Protein AF-A0A7I7SCJ2-F1 (afdb_monomer)

Solvent-accessible surface area (backbone atoms only — not comparable to full-atom values): 7463 Å² total; per-residue (Å²): 135,80,82,89,71,76,80,73,76,94,62,89,72,78,67,78,85,38,54,61,48,53,73,70,57,40,57,47,40,74,76,50,70,79,84,85,74,85,58,72,87,66,66,66,80,61,94,87,35,46,20,76,75,80,63,48,62,63,41,95,94,40,40,62,37,80,28,42,28,50,49,60,71,53,31,36,75,76,66,31,33,23,73,70,44,46,71,30,72,93,30,47,42,45,16,27,60,83,77,35,33,73,73,53,39,51,53,75,67,59,41,51,52,52,52,53,59,70,71,52,132

Foldseek 3Di:
DDDPDDDDPPDDCFPVPDFADDPVRLVVCVVPPDDDDPDPVQPDCDPCHAAPFPRHAADPVWGWDKAFQAPQSCSSNPLRTGSVNRPDPVGIGIHTDPPCRVVSHDDPVVVVVVSVVSPDD

Organism: NCBI:txid1069220

Sequence (121 aa):
MEPDIPPLPLANTGFDGRAFLTDDEYATYLRRMPVRYPRRDMADPGIDAACAVCGEPPTSDNPLQVCHRIPFGEGIRRWRLTPEWLDRPDNLRWAHRKRCNKLVELSPLAAGELVRAIAKP

Mean predicted aligned error: 7.02 Å

pLDDT: mean 86.97, std 12.0, range [54.03, 96.81]

Structure (mmCIF, N/CA/C/O backbone):
data_AF-A0A7I7SCJ2-F1
#
_entry.id   AF-A0A7I7SCJ2-F1
#
loop_
_atom_site.group_PDB
_atom_site.id
_atom_site.type_symbol
_atom_site.label_atom_id
_atom_site.label_alt_id
_atom_site.label_comp_id
_atom_site.label_asym_id
_atom_site.label_entity_id
_atom_site.label_seq_id
_atom_site.pdbx_PDB_ins_code
_atom_site.Cartn_x
_atom_site.Cartn_y
_atom_site.Cartn_z
_atom_site.occupancy
_atom_site.B_iso_or_equiv
_atom_site.auth_seq_id
_atom_site.auth_comp_id
_atom_site.auth_asym_id
_atom_site.auth_atom_id
_atom_site.pdbx_PDB_model_num
ATOM 1 N N . MET A 1 1 ? -5.301 -22.962 44.581 1.00 60.84 1 MET A N 1
ATOM 2 C CA . MET A 1 1 ? -6.296 -22.639 43.541 1.00 60.84 1 MET A CA 1
ATOM 3 C C . MET A 1 1 ? -5.542 -21.817 42.518 1.00 60.84 1 MET A C 1
ATOM 5 O O . MET A 1 1 ? -5.304 -20.642 42.762 1.00 60.84 1 MET A O 1
ATOM 9 N N . GLU A 1 2 ? -4.997 -22.466 41.494 1.00 54.03 2 GLU A N 1
ATOM 10 C CA . GLU A 1 2 ? -4.375 -21.729 40.392 1.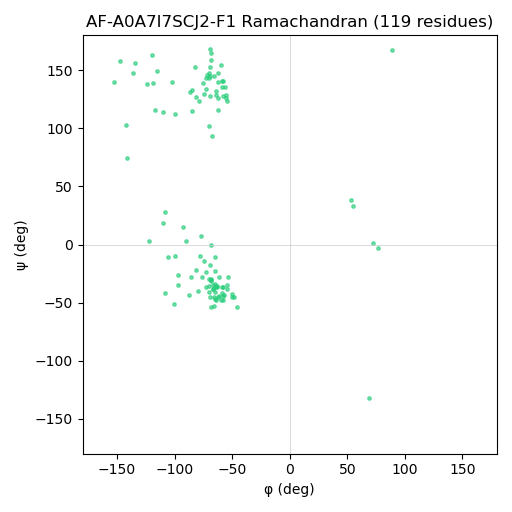00 54.03 2 GLU A CA 1
ATOM 11 C C . GLU A 1 2 ? -5.493 -21.133 39.529 1.00 54.03 2 GLU A C 1
ATOM 13 O O . GLU A 1 2 ? -6.523 -21.791 39.356 1.00 54.03 2 GLU A O 1
ATOM 18 N N . PRO A 1 3 ? -5.357 -19.882 39.063 1.00 65.31 3 PRO A N 1
ATOM 19 C CA . PRO A 1 3 ? -6.348 -19.293 38.181 1.00 65.31 3 PRO A CA 1
ATOM 20 C C . PRO A 1 3 ? -6.382 -20.075 36.867 1.00 65.31 3 PRO A C 1
ATOM 22 O O . PRO A 1 3 ? -5.344 -20.350 36.268 1.00 65.31 3 PRO A O 1
ATOM 25 N N . ASP A 1 4 ? -7.593 -20.419 36.441 1.00 72.06 4 ASP A N 1
ATOM 26 C CA . ASP A 1 4 ? -7.882 -21.002 35.136 1.00 72.06 4 ASP A CA 1
ATOM 27 C C . ASP A 1 4 ? -7.599 -19.941 34.061 1.00 72.06 4 ASP A C 1
ATOM 29 O O . ASP A 1 4 ? -8.407 -19.043 33.813 1.00 72.06 4 ASP A O 1
ATOM 33 N N . ILE A 1 5 ? -6.379 -19.954 33.517 1.00 72.00 5 ILE A N 1
ATOM 34 C CA . ILE A 1 5 ? -5.979 -19.058 32.432 1.00 72.00 5 ILE A CA 1
ATOM 35 C C . ILE A 1 5 ? -6.424 -19.728 31.130 1.00 72.00 5 ILE A C 1
ATOM 37 O O . ILE A 1 5 ? -5.883 -20.784 30.788 1.00 72.00 5 ILE A O 1
ATOM 41 N N . PRO A 1 6 ? -7.371 -19.135 30.379 1.00 69.75 6 PRO A N 1
ATOM 42 C CA . PRO A 1 6 ? -7.794 -19.704 29.112 1.00 69.75 6 PRO A CA 1
ATOM 43 C C . PRO A 1 6 ? -6.586 -19.806 28.170 1.00 69.75 6 PRO A C 1
ATOM 45 O O . PRO A 1 6 ? -5.750 -18.894 28.145 1.00 69.75 6 PRO A O 1
ATOM 48 N N . PRO A 1 7 ? -6.469 -20.896 27.391 1.00 66.38 7 PRO A N 1
ATOM 49 C CA . PRO A 1 7 ? -5.360 -21.059 26.469 1.00 66.38 7 PRO A CA 1
ATOM 50 C C . PRO A 1 7 ? -5.339 -19.879 25.498 1.00 66.38 7 PRO A C 1
ATOM 52 O O . PRO A 1 7 ? -6.349 -19.553 24.871 1.00 66.38 7 PRO A O 1
ATOM 55 N N . LEU A 1 8 ? -4.179 -19.229 25.384 1.00 60.09 8 LEU A N 1
ATOM 56 C CA . LEU A 1 8 ? -3.966 -18.212 24.361 1.00 60.09 8 LEU A CA 1
ATOM 57 C C . LEU A 1 8 ? -4.258 -18.843 22.988 1.00 60.09 8 LEU A C 1
ATOM 59 O O . LEU A 1 8 ? -3.821 -19.973 22.745 1.00 60.09 8 LEU A O 1
ATOM 63 N N . PRO A 1 9 ? -4.995 -18.161 22.093 1.00 56.09 9 PRO A N 1
ATOM 64 C CA . PRO A 1 9 ? -5.330 -18.713 20.789 1.00 56.09 9 PRO A CA 1
ATOM 65 C C . PRO A 1 9 ? -4.058 -19.128 20.038 1.00 56.09 9 PRO A C 1
ATOM 67 O O . PRO A 1 9 ? -3.100 -18.365 19.915 1.00 56.09 9 PRO A O 1
ATOM 70 N N . LEU A 1 10 ? -4.066 -20.373 19.555 1.00 56.25 10 LEU A N 1
ATOM 71 C CA . LEU A 1 10 ? -2.916 -21.112 19.016 1.00 56.25 10 LEU A CA 1
ATOM 72 C C . LEU A 1 10 ? -2.361 -20.578 17.681 1.00 56.25 10 LEU A C 1
ATOM 74 O O . LEU A 1 10 ? -1.376 -21.113 17.176 1.00 56.25 10 LEU A O 1
ATOM 78 N N . ALA A 1 11 ? -2.941 -19.524 17.107 1.00 56.69 11 ALA A N 1
ATOM 79 C CA . ALA A 1 11 ? -2.427 -18.878 15.907 1.00 56.69 11 ALA A CA 1
ATOM 80 C C . ALA A 1 11 ? -2.830 -17.400 15.866 1.00 56.69 11 ALA A C 1
ATOM 82 O O . ALA A 1 11 ? -3.963 -17.044 16.182 1.00 56.69 11 ALA A O 1
ATOM 83 N N . ASN A 1 12 ? -1.908 -16.540 15.432 1.00 60.88 12 ASN A N 1
ATOM 84 C CA . ASN A 1 12 ? -2.239 -15.180 15.022 1.00 60.88 12 ASN A CA 1
ATOM 85 C C . ASN A 1 12 ? -3.016 -15.271 13.697 1.00 60.88 12 ASN A C 1
ATOM 87 O O . ASN A 1 12 ? -2.405 -15.503 12.655 1.00 60.88 12 ASN A O 1
ATOM 91 N N . THR A 1 13 ? -4.345 -15.135 13.739 1.00 67.38 13 THR A N 1
ATOM 92 C CA . THR A 1 13 ? -5.219 -15.176 12.548 1.00 67.38 13 THR A CA 1
ATOM 93 C C . THR A 1 13 ? -5.191 -13.877 11.737 1.00 67.38 13 THR A C 1
ATOM 95 O O . THR A 1 13 ? -5.942 -13.727 10.776 1.00 67.38 13 THR A O 1
ATOM 98 N N . GLY A 1 14 ? -4.299 -12.941 12.080 1.00 83.31 14 GLY A N 1
ATOM 99 C CA . GLY A 1 14 ? -4.218 -11.647 11.419 1.00 83.31 14 GLY A CA 1
ATOM 100 C C . GLY A 1 14 ? -5.441 -10.796 11.745 1.00 83.31 14 GLY A C 1
ATOM 101 O O . GLY A 1 14 ? -5.809 -10.657 12.909 1.00 83.31 14 GLY A O 1
ATOM 102 N N . PHE A 1 15 ? -6.050 -10.206 10.717 1.00 89.88 15 PHE A N 1
ATOM 103 C CA . PHE A 1 15 ? -7.232 -9.348 10.848 1.00 89.88 15 PHE A CA 1
ATOM 104 C C . PHE A 1 15 ? -8.494 -9.994 10.269 1.00 89.88 15 PHE A C 1
ATOM 106 O O . PHE A 1 15 ? -9.451 -9.285 9.956 1.00 89.88 15 PHE A O 1
ATOM 113 N N . ASP A 1 16 ? -8.492 -11.318 10.091 1.00 87.44 16 ASP A N 1
ATOM 114 C CA . ASP A 1 16 ? -9.582 -12.088 9.481 1.00 87.44 16 ASP A CA 1
ATOM 115 C C . ASP A 1 16 ? -9.979 -11.542 8.095 1.00 87.44 16 ASP A C 1
ATOM 117 O O . ASP A 1 16 ? -11.154 -11.426 7.743 1.00 87.44 16 ASP A O 1
ATOM 121 N N . GLY A 1 17 ? -8.982 -11.118 7.310 1.00 86.44 17 GLY A N 1
ATOM 122 C CA . GLY A 1 17 ? -9.176 -10.549 5.976 1.00 86.44 17 GLY A CA 1
ATOM 123 C C . GLY A 1 17 ? -9.779 -9.137 5.944 1.00 86.44 17 GLY A C 1
ATOM 124 O O . GLY A 1 17 ? -9.976 -8.593 4.850 1.00 86.44 17 GLY A O 1
ATOM 125 N N . ARG A 1 18 ? -10.052 -8.509 7.100 1.00 93.06 18 ARG A N 1
ATOM 126 C CA . ARG A 1 18 ? -10.579 -7.138 7.172 1.00 93.06 18 ARG A CA 1
ATOM 127 C C . ARG A 1 18 ? -9.601 -6.138 6.570 1.00 93.06 18 ARG A C 1
ATOM 129 O O . ARG A 1 18 ? -8.397 -6.162 6.828 1.00 93.06 18 ARG A O 1
ATOM 136 N N . ALA A 1 19 ? -10.154 -5.178 5.836 1.00 94.75 19 ALA A N 1
ATOM 137 C CA . ALA A 1 19 ? -9.389 -4.046 5.330 1.00 94.75 19 ALA A CA 1
ATOM 138 C C . ALA A 1 19 ? -9.093 -2.995 6.409 1.00 94.75 19 ALA A C 1
ATOM 140 O O . ALA A 1 19 ? -8.081 -2.305 6.314 1.00 94.75 19 ALA A O 1
ATOM 141 N N . PHE A 1 20 ? -9.947 -2.882 7.432 1.00 96.81 20 PHE A N 1
ATOM 142 C CA . PHE A 1 20 ? -9.922 -1.785 8.400 1.00 96.81 20 PHE A CA 1
ATOM 143 C C . PHE A 1 20 ? -9.677 -2.261 9.830 1.00 96.81 20 PHE A C 1
ATOM 145 O O . PHE A 1 20 ? -10.245 -3.262 10.274 1.00 96.81 20 PHE A O 1
ATOM 152 N N . LEU A 1 21 ? -8.846 -1.499 10.538 1.00 96.06 21 LEU A N 1
ATOM 153 C CA . LEU A 1 21 ? -8.568 -1.627 11.962 1.00 96.06 21 LEU A CA 1
ATOM 154 C C . LEU A 1 21 ? -9.773 -1.164 12.786 1.00 96.06 21 LEU A C 1
ATOM 156 O O . LEU A 1 21 ? -10.442 -0.191 12.428 1.00 96.06 21 LEU A O 1
ATOM 160 N N . THR A 1 22 ? -9.998 -1.813 13.924 1.00 95.94 22 THR A N 1
ATOM 161 C CA . THR A 1 22 ? -10.873 -1.289 14.979 1.00 95.94 22 THR A CA 1
ATOM 162 C C . THR A 1 22 ? -10.236 -0.069 15.651 1.00 95.94 22 THR A C 1
ATOM 164 O O . THR A 1 22 ? -9.052 0.224 15.458 1.00 95.94 22 THR A O 1
ATOM 167 N N . ASP A 1 23 ? -11.007 0.655 16.465 1.00 96.12 23 ASP A N 1
ATOM 168 C CA . ASP A 1 23 ? -10.492 1.810 17.210 1.00 96.12 23 ASP A CA 1
ATOM 169 C C . ASP A 1 23 ? -9.324 1.433 18.140 1.00 96.12 23 ASP A C 1
ATOM 171 O O . ASP A 1 23 ? -8.306 2.132 18.163 1.00 96.12 23 ASP A O 1
ATOM 175 N N . ASP A 1 24 ? -9.419 0.295 18.832 1.00 94.81 24 ASP A N 1
ATOM 176 C CA . ASP A 1 24 ? -8.385 -0.184 19.760 1.00 94.81 24 ASP A CA 1
ATOM 177 C C . ASP A 1 24 ? -7.110 -0.645 19.036 1.00 94.81 24 ASP A C 1
ATOM 179 O O . ASP A 1 24 ? -5.983 -0.336 19.456 1.00 94.81 24 ASP A O 1
ATOM 183 N N . GLU A 1 25 ? -7.269 -1.348 17.909 1.00 95.00 25 GLU A N 1
ATOM 184 C CA . GLU A 1 25 ? -6.163 -1.759 17.037 1.00 95.00 25 GLU A CA 1
ATOM 185 C C . GLU A 1 25 ? -5.447 -0.527 16.463 1.00 95.00 25 GLU A C 1
ATOM 187 O O . GLU A 1 25 ? -4.216 -0.426 16.494 1.00 95.00 25 GLU A O 1
ATOM 192 N N . TYR A 1 26 ? -6.221 0.453 15.991 1.00 96.44 26 TYR A N 1
ATOM 193 C CA . TYR A 1 26 ? -5.700 1.695 15.438 1.00 96.44 26 TYR A CA 1
ATOM 194 C C . TYR A 1 26 ? -4.942 2.517 16.486 1.00 96.44 26 TYR A C 1
ATOM 196 O O . TYR A 1 26 ? -3.802 2.922 16.241 1.00 96.44 26 TYR A O 1
ATOM 204 N N . ALA A 1 27 ? -5.512 2.701 17.681 1.00 96.44 27 ALA A N 1
ATOM 205 C CA . ALA A 1 27 ? -4.846 3.391 18.785 1.00 96.44 27 ALA A CA 1
ATOM 206 C C . ALA A 1 27 ? -3.522 2.712 19.170 1.00 96.44 27 ALA A C 1
ATOM 208 O O . ALA A 1 27 ? -2.532 3.379 19.486 1.00 96.44 27 ALA A O 1
ATOM 209 N N . THR A 1 28 ? -3.474 1.382 19.103 1.00 94.88 28 THR A N 1
ATOM 210 C CA . THR A 1 28 ? -2.247 0.616 19.333 1.00 94.88 28 THR A CA 1
ATOM 211 C C . THR A 1 28 ? -1.192 0.904 18.270 1.00 94.88 28 THR A C 1
ATOM 213 O O . THR A 1 28 ? -0.052 1.224 18.623 1.00 94.88 28 THR A O 1
ATOM 216 N N . TYR A 1 29 ? -1.556 0.891 16.987 1.00 94.94 29 TYR A N 1
ATOM 217 C CA . TYR A 1 29 ? -0.597 1.154 15.913 1.00 94.94 29 TYR A CA 1
ATOM 218 C C . TYR A 1 29 ? -0.152 2.611 15.790 1.00 94.94 29 TYR A C 1
ATOM 220 O O . TYR A 1 29 ? 0.964 2.861 15.328 1.00 94.94 29 TYR A O 1
ATOM 228 N N . LEU A 1 30 ? -0.946 3.568 16.275 1.00 94.12 30 LEU A N 1
ATOM 229 C CA . LEU A 1 30 ? -0.492 4.951 16.427 1.00 94.12 30 LEU A CA 1
ATOM 230 C C . LEU A 1 30 ? 0.637 5.089 17.456 1.00 94.12 30 LEU A C 1
ATOM 232 O O . LEU A 1 30 ? 1.531 5.912 17.267 1.00 94.12 30 LEU A O 1
ATOM 236 N N . ARG A 1 31 ? 0.629 4.273 18.519 1.00 94.88 31 ARG A N 1
ATOM 237 C CA . ARG A 1 31 ? 1.698 4.251 19.532 1.00 94.88 31 ARG A CA 1
ATOM 238 C C . ARG A 1 31 ? 2.915 3.456 19.072 1.00 94.88 31 ARG A C 1
ATOM 240 O O . ARG A 1 31 ? 4.048 3.849 19.341 1.00 94.88 31 ARG A O 1
ATOM 247 N N . ARG A 1 32 ? 2.692 2.326 18.397 1.00 93.50 32 ARG A N 1
ATOM 248 C CA . ARG A 1 32 ? 3.755 1.421 17.952 1.00 93.50 32 ARG A CA 1
ATOM 249 C C . ARG A 1 32 ? 3.428 0.850 16.583 1.00 93.50 32 ARG A C 1
ATOM 251 O O . ARG A 1 32 ? 2.643 -0.083 16.470 1.00 93.50 32 ARG A O 1
ATOM 258 N N . MET A 1 33 ? 4.082 1.383 15.554 1.00 92.25 33 MET A N 1
ATOM 259 C CA . MET A 1 33 ? 3.904 0.911 14.182 1.00 92.25 33 MET A CA 1
ATOM 260 C C . MET A 1 33 ? 4.239 -0.583 14.040 1.00 92.25 33 MET A C 1
ATOM 262 O O . MET A 1 33 ? 5.227 -1.038 14.628 1.00 92.25 33 MET A O 1
ATOM 266 N N . PRO A 1 34 ? 3.469 -1.341 13.236 1.00 90.12 34 PRO A N 1
ATOM 267 C CA . PRO A 1 34 ? 3.785 -2.730 12.961 1.00 90.12 34 PRO A CA 1
ATOM 268 C C . PRO A 1 34 ? 5.085 -2.849 12.164 1.00 90.12 34 PRO A C 1
ATOM 270 O O . PRO A 1 34 ? 5.398 -2.020 11.301 1.00 90.12 34 PRO A O 1
ATOM 273 N N . VAL A 1 35 ? 5.830 -3.915 12.454 1.00 85.81 35 VAL A N 1
ATOM 274 C CA . VAL A 1 35 ? 7.003 -4.318 11.676 1.00 85.81 35 VAL A CA 1
ATOM 275 C C . VAL A 1 35 ? 6.518 -4.898 10.352 1.00 85.81 35 VAL A C 1
ATOM 277 O O . VAL A 1 35 ? 5.596 -5.710 10.327 1.00 85.81 35 VAL A O 1
ATOM 280 N N . ARG A 1 36 ? 7.138 -4.474 9.250 1.00 79.62 36 ARG A N 1
ATOM 281 C CA . ARG A 1 36 ? 6.841 -5.023 7.926 1.00 79.62 36 ARG A CA 1
ATOM 282 C C . ARG A 1 36 ? 7.665 -6.276 7.701 1.00 79.62 36 ARG A C 1
ATOM 284 O O . ARG A 1 36 ? 8.881 -6.247 7.889 1.00 79.62 36 ARG A O 1
ATOM 291 N N . TYR A 1 37 ? 7.013 -7.326 7.229 1.00 72.06 37 TYR A N 1
ATOM 292 C CA . TYR A 1 37 ? 7.680 -8.534 6.770 1.00 72.06 37 TYR A CA 1
ATOM 293 C C . TYR A 1 37 ? 7.528 -8.613 5.253 1.00 72.06 37 TYR A C 1
ATOM 295 O O . TYR A 1 37 ? 6.403 -8.734 4.771 1.00 72.06 37 TYR A O 1
ATOM 303 N N . PRO A 1 38 ? 8.624 -8.515 4.481 1.00 65.88 38 PRO A N 1
ATOM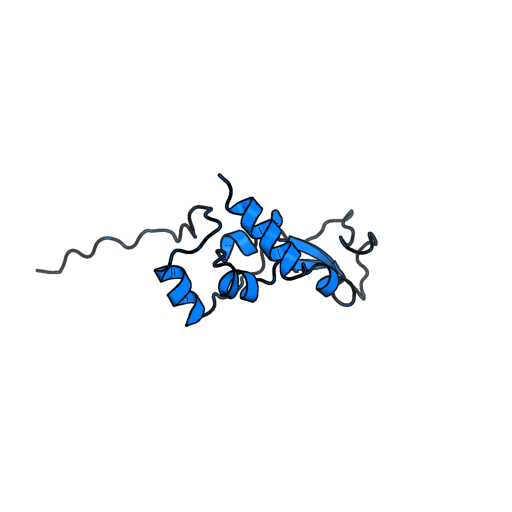 304 C CA . PRO A 1 38 ? 8.560 -8.683 3.038 1.00 65.88 38 PRO A CA 1
ATOM 305 C C . PRO A 1 38 ? 7.910 -10.026 2.677 1.00 65.88 38 PRO A C 1
ATOM 307 O O . PRO A 1 38 ? 8.362 -11.087 3.113 1.00 65.88 38 PRO A O 1
ATOM 310 N N . ARG A 1 39 ? 6.835 -9.962 1.889 1.00 69.19 39 ARG A N 1
ATOM 311 C CA . ARG A 1 39 ? 6.103 -11.111 1.342 1.00 69.19 39 ARG A CA 1
ATOM 312 C C . ARG A 1 39 ? 7.025 -11.930 0.429 1.00 69.19 39 ARG A C 1
ATOM 314 O O . ARG A 1 39 ? 7.496 -11.421 -0.586 1.00 69.19 39 ARG A O 1
ATOM 321 N N . ARG A 1 40 ? 7.319 -13.184 0.806 1.00 63.62 40 ARG A N 1
ATOM 322 C CA . ARG A 1 40 ? 8.228 -14.084 0.057 1.00 63.62 40 ARG A CA 1
ATOM 323 C C . ARG A 1 40 ? 7.646 -14.528 -1.289 1.00 63.62 40 ARG A C 1
ATOM 325 O O . ARG A 1 40 ? 8.395 -14.764 -2.225 1.00 63.62 40 ARG A O 1
ATOM 332 N N . ASP A 1 41 ? 6.324 -14.616 -1.379 1.00 67.25 41 ASP A N 1
ATOM 333 C CA . ASP A 1 41 ? 5.535 -14.882 -2.590 1.00 67.25 41 ASP A CA 1
ATOM 334 C C . ASP A 1 41 ? 5.653 -13.767 -3.637 1.00 67.25 41 ASP A C 1
ATOM 336 O O . ASP A 1 41 ? 5.465 -14.009 -4.822 1.00 67.25 41 ASP A O 1
ATOM 340 N N . MET A 1 42 ? 6.019 -12.560 -3.207 1.00 68.81 42 MET A N 1
ATOM 341 C CA . MET A 1 42 ? 6.311 -11.422 -4.075 1.00 68.81 42 MET A CA 1
ATOM 342 C C . MET A 1 42 ? 7.818 -11.127 -4.093 1.00 6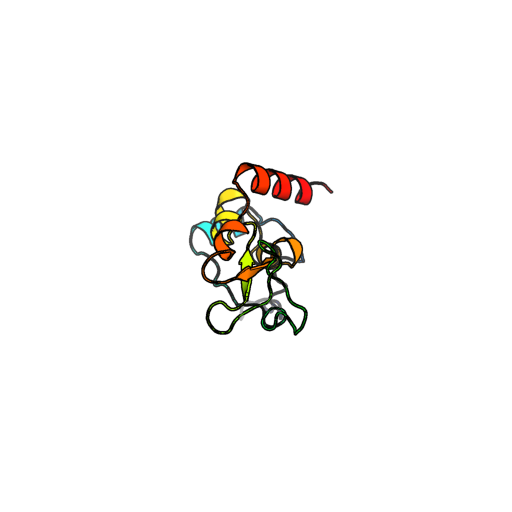8.81 42 MET A C 1
ATOM 344 O O . MET A 1 42 ? 8.211 -9.975 -4.226 1.00 68.81 42 MET A O 1
ATOM 348 N N . ALA A 1 43 ? 8.678 -12.128 -3.881 1.00 63.47 43 ALA A N 1
ATOM 349 C CA . ALA A 1 43 ? 10.130 -11.935 -3.917 1.00 63.47 43 ALA A CA 1
ATOM 350 C C . ALA A 1 43 ? 10.710 -12.036 -5.334 1.00 63.47 43 ALA A C 1
ATOM 352 O O . ALA A 1 43 ? 11.726 -11.401 -5.611 1.00 63.47 43 ALA A O 1
ATOM 353 N N . ASP A 1 44 ? 10.060 -12.795 -6.218 1.00 73.62 44 ASP A N 1
ATOM 354 C CA . ASP A 1 44 ? 10.480 -12.967 -7.606 1.00 73.62 44 ASP A CA 1
ATOM 355 C C .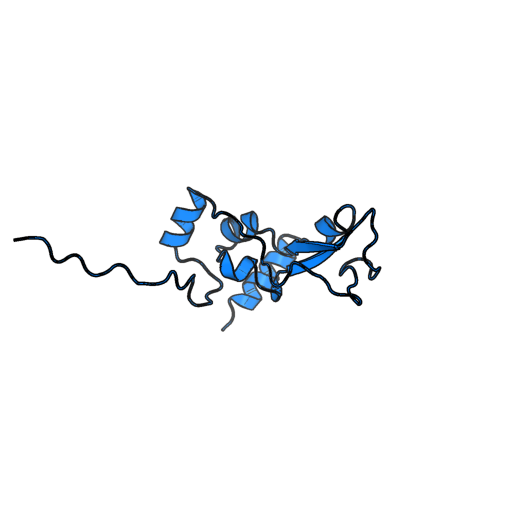 ASP A 1 44 ? 9.399 -12.409 -8.542 1.00 73.62 44 ASP A C 1
ATOM 357 O O . ASP A 1 44 ? 8.268 -12.901 -8.533 1.00 73.62 44 ASP A O 1
ATOM 361 N N . PRO A 1 45 ? 9.699 -11.356 -9.317 1.00 71.56 45 PRO A N 1
ATOM 362 C CA . PRO A 1 45 ? 8.741 -10.794 -10.254 1.00 71.56 45 PRO A CA 1
ATOM 363 C C . PRO A 1 45 ? 8.454 -11.742 -11.440 1.00 71.56 45 PRO A C 1
ATOM 365 O O . PRO A 1 45 ? 7.411 -11.597 -12.076 1.00 71.56 45 PRO A O 1
ATOM 368 N N . GLY A 1 46 ? 9.310 -12.741 -11.695 1.00 74.12 46 GLY A N 1
ATOM 369 C CA . GLY A 1 46 ? 9.219 -13.660 -12.831 1.00 74.12 46 GLY A CA 1
ATOM 370 C C . GLY A 1 46 ? 9.943 -13.145 -14.082 1.00 74.12 46 GLY A C 1
ATOM 371 O O . GLY A 1 46 ? 10.335 -11.981 -14.164 1.00 74.12 46 GLY A O 1
ATOM 372 N N . ILE A 1 47 ? 10.129 -14.024 -15.075 1.00 66.50 47 ILE A N 1
ATOM 373 C CA . ILE A 1 47 ? 10.878 -13.725 -16.315 1.00 66.50 47 ILE A CA 1
ATOM 374 C C . ILE A 1 47 ? 10.167 -12.680 -17.189 1.00 66.50 47 ILE A C 1
ATOM 376 O O . ILE A 1 47 ? 10.828 -11.833 -17.784 1.00 66.50 47 ILE A O 1
ATOM 380 N N . ASP A 1 48 ? 8.833 -12.686 -17.206 1.00 76.75 48 ASP A N 1
ATOM 381 C CA . ASP A 1 48 ? 8.019 -11.779 -18.030 1.00 76.75 48 ASP A CA 1
ATOM 382 C C . ASP A 1 48 ? 7.604 -10.499 -17.287 1.00 76.75 48 ASP A C 1
ATOM 384 O O . ASP A 1 48 ? 6.678 -9.788 -17.686 1.00 76.75 48 ASP A O 1
ATOM 388 N N . ALA A 1 49 ? 8.250 -10.200 -16.161 1.00 85.00 49 ALA A N 1
ATOM 389 C CA . ALA A 1 49 ? 7.843 -9.084 -15.334 1.00 85.00 49 ALA A CA 1
ATOM 390 C C . ALA A 1 49 ? 8.226 -7.735 -15.935 1.00 85.00 49 ALA A C 1
ATOM 392 O O . ALA A 1 49 ? 9.391 -7.465 -16.235 1.00 85.00 49 ALA A O 1
ATOM 393 N N . ALA A 1 50 ? 7.247 -6.841 -15.997 1.00 91.94 50 ALA A N 1
ATOM 394 C CA . ALA A 1 50 ? 7.428 -5.469 -16.435 1.00 91.94 50 ALA A CA 1
ATOM 395 C C . ALA A 1 50 ? 7.157 -4.481 -15.297 1.00 91.94 50 ALA A C 1
ATOM 397 O O . ALA A 1 50 ? 6.323 -4.704 -14.414 1.00 91.94 50 ALA A O 1
ATOM 398 N N . CYS A 1 51 ? 7.849 -3.346 -15.334 1.00 94.62 51 CYS A N 1
ATOM 399 C CA . CYS A 1 51 ? 7.575 -2.225 -14.449 1.00 94.62 51 CYS A CA 1
ATOM 400 C C . CYS A 1 51 ? 6.158 -1.689 -14.689 1.00 94.62 51 CYS A C 1
ATOM 402 O O . CYS A 1 51 ? 5.830 -1.272 -15.795 1.00 94.62 51 CYS A O 1
ATOM 404 N N . ALA A 1 52 ? 5.341 -1.593 -13.641 1.00 94.31 52 ALA A N 1
ATOM 405 C CA . ALA A 1 52 ? 3.967 -1.093 -13.733 1.00 94.31 52 ALA A CA 1
ATOM 406 C C . ALA A 1 52 ? 3.857 0.389 -14.145 1.00 94.31 52 ALA A C 1
ATOM 408 O O . ALA A 1 52 ? 2.757 0.867 -14.406 1.00 94.31 52 ALA A O 1
ATOM 409 N N . VAL A 1 53 ? 4.974 1.125 -14.157 1.00 95.38 53 VAL A N 1
ATOM 410 C CA . VAL A 1 53 ? 5.012 2.553 -14.504 1.00 95.38 53 VAL A CA 1
ATOM 411 C C . VAL A 1 53 ? 5.493 2.773 -15.936 1.00 95.38 53 VAL A C 1
ATOM 413 O O . VAL A 1 53 ? 4.838 3.493 -16.679 1.00 95.38 53 VAL A O 1
ATOM 416 N N . CYS A 1 54 ? 6.631 2.189 -16.327 1.00 94.69 54 CYS A N 1
ATOM 417 C CA . CYS A 1 54 ? 7.215 2.408 -17.657 1.00 94.69 54 CYS A CA 1
ATOM 418 C C . CYS A 1 54 ? 7.049 1.230 -18.628 1.00 94.69 54 CYS A C 1
ATOM 420 O O . CYS A 1 54 ? 7.338 1.391 -19.806 1.00 94.69 54 CYS A O 1
ATOM 422 N N . GLY A 1 55 ? 6.614 0.057 -18.162 1.00 94.38 55 GLY A N 1
ATOM 423 C CA . GLY A 1 55 ? 6.448 -1.141 -18.991 1.00 94.38 55 GLY A CA 1
ATOM 424 C C . GLY A 1 55 ? 7.744 -1.878 -19.349 1.00 94.38 55 GLY A C 1
ATOM 425 O O . GLY A 1 55 ? 7.685 -2.931 -19.972 1.00 94.38 55 GLY A O 1
ATOM 426 N N . GLU A 1 56 ? 8.912 -1.370 -18.952 1.00 93.88 56 GLU A N 1
ATOM 427 C CA . GLU A 1 56 ? 10.204 -1.997 -19.255 1.00 93.88 56 GLU A CA 1
ATOM 428 C C . GLU A 1 56 ? 10.558 -3.133 -18.266 1.00 93.88 56 GLU A C 1
ATOM 430 O O . GLU A 1 56 ? 10.142 -3.085 -17.097 1.00 93.88 56 GLU A O 1
ATOM 435 N N . PRO A 1 57 ? 11.357 -4.132 -18.696 1.00 93.38 57 PRO A N 1
ATOM 436 C CA . PRO A 1 57 ? 11.825 -5.227 -17.840 1.00 93.38 57 PRO A CA 1
ATOM 437 C C . PRO A 1 57 ? 12.822 -4.764 -16.753 1.00 93.38 57 PRO A C 1
ATOM 439 O O . PRO A 1 57 ? 13.365 -3.652 -16.822 1.00 93.38 57 PRO A O 1
ATOM 442 N N . PRO A 1 58 ? 13.096 -5.586 -15.718 1.00 91.56 58 PRO A N 1
ATOM 443 C CA . PRO A 1 58 ? 14.175 -5.318 -14.768 1.00 91.56 58 PRO A CA 1
ATOM 444 C C . PRO A 1 58 ? 15.541 -5.304 -15.465 1.00 91.56 58 PRO A C 1
ATOM 446 O O . PRO A 1 58 ? 15.801 -6.086 -16.375 1.00 91.56 58 PRO A O 1
ATOM 449 N N . THR A 1 59 ? 16.457 -4.473 -14.971 1.00 89.94 59 THR A N 1
ATOM 450 C CA . THR A 1 59 ? 17.882 -4.544 -15.330 1.00 89.94 59 THR A CA 1
ATOM 451 C C . THR A 1 59 ? 18.723 -4.802 -14.085 1.00 89.94 59 THR A C 1
ATOM 453 O O . THR A 1 59 ? 18.262 -4.589 -12.963 1.00 89.94 59 THR A O 1
ATOM 456 N N . SER A 1 60 ? 19.972 -5.237 -14.258 1.00 88.94 60 SER A N 1
ATOM 457 C CA . SER A 1 60 ? 20.893 -5.459 -13.134 1.00 88.94 60 SER A CA 1
ATOM 458 C C . SER A 1 60 ? 21.136 -4.191 -12.303 1.00 88.94 60 SER A C 1
ATOM 460 O O . SER A 1 60 ? 21.223 -4.266 -11.080 1.00 88.94 60 SER A O 1
ATOM 462 N N . ASP A 1 61 ? 21.192 -3.019 -12.946 1.00 91.38 61 ASP A N 1
ATOM 463 C CA . ASP A 1 61 ? 21.372 -1.730 -12.263 1.00 91.38 61 ASP A CA 1
ATOM 464 C C . ASP A 1 61 ? 20.067 -1.160 -11.671 1.00 91.38 61 ASP A C 1
ATOM 466 O O . ASP A 1 61 ? 20.076 -0.335 -10.751 1.00 91.38 61 ASP A O 1
ATOM 470 N N . ASN A 1 62 ? 18.916 -1.585 -12.184 1.00 90.00 62 ASN A N 1
ATOM 471 C CA . ASN A 1 62 ? 17.618 -1.082 -11.761 1.00 90.00 62 ASN A CA 1
ATOM 472 C C . ASN A 1 62 ? 16.610 -2.239 -11.712 1.00 90.00 62 ASN A C 1
ATOM 474 O O . ASN A 1 62 ? 15.761 -2.353 -12.596 1.00 90.00 62 ASN A O 1
ATOM 478 N N . PRO A 1 63 ? 16.703 -3.119 -10.699 1.00 91.38 63 PRO A N 1
ATOM 479 C CA . PRO A 1 63 ? 15.784 -4.240 -10.570 1.00 91.38 63 PRO A CA 1
ATOM 480 C C . PRO A 1 63 ? 14.371 -3.756 -10.224 1.00 91.38 63 PRO A C 1
ATOM 482 O O . PRO A 1 63 ? 14.173 -2.651 -9.694 1.00 91.38 63 PRO A O 1
ATOM 485 N N . LEU A 1 64 ? 13.379 -4.600 -10.508 1.00 92.44 64 LEU A N 1
ATOM 486 C CA . LEU A 1 64 ? 12.026 -4.413 -9.995 1.00 92.44 64 LEU A CA 1
ATOM 487 C C . LEU A 1 64 ? 12.011 -4.671 -8.487 1.00 92.44 64 LEU A C 1
ATOM 489 O O . LEU A 1 64 ? 12.699 -5.552 -7.978 1.00 92.44 64 LEU A O 1
ATOM 493 N N . GLN A 1 65 ? 11.203 -3.895 -7.778 1.00 90.69 65 GLN A N 1
ATOM 494 C CA . GLN A 1 65 ? 10.883 -4.127 -6.380 1.00 90.69 65 GLN A CA 1
ATOM 495 C C . GLN A 1 65 ? 9.383 -3.980 -6.159 1.00 90.69 65 GLN A C 1
ATOM 497 O O . GLN A 1 65 ? 8.689 -3.288 -6.912 1.00 90.69 65 GLN A O 1
ATOM 502 N N . VAL A 1 66 ? 8.889 -4.623 -5.110 1.00 90.25 66 VAL A N 1
ATOM 503 C CA . VAL A 1 66 ? 7.510 -4.460 -4.667 1.00 90.25 66 VAL A CA 1
ATOM 504 C C . VAL A 1 66 ? 7.333 -3.055 -4.096 1.00 90.25 66 VAL A C 1
ATOM 506 O O . VAL A 1 66 ? 8.088 -2.607 -3.234 1.00 90.25 66 VAL A O 1
ATOM 509 N N . CYS A 1 67 ? 6.326 -2.356 -4.600 1.00 91.19 67 CYS A N 1
ATOM 510 C CA . CYS A 1 67 ? 5.997 -0.981 -4.259 1.00 91.19 67 CYS A CA 1
ATOM 511 C C . CYS A 1 67 ? 4.549 -0.921 -3.778 1.00 91.19 67 CYS A C 1
ATOM 513 O O . CYS A 1 67 ? 3.669 -1.521 -4.396 1.00 91.19 67 CYS A O 1
ATOM 515 N N . HIS A 1 68 ? 4.289 -0.158 -2.721 1.00 93.56 68 HIS A N 1
ATOM 516 C CA . HIS A 1 68 ? 2.931 0.097 -2.251 1.00 93.56 68 HIS A CA 1
ATOM 517 C C . HIS A 1 68 ? 2.315 1.289 -2.992 1.00 93.56 68 HIS A C 1
ATOM 519 O O . HIS A 1 68 ? 2.914 2.360 -3.044 1.00 93.56 68 HIS A O 1
ATOM 525 N N . ARG A 1 69 ? 1.092 1.132 -3.505 1.00 95.81 69 ARG A N 1
ATOM 526 C CA . ARG A 1 69 ? 0.284 2.226 -4.072 1.00 95.81 69 ARG A CA 1
ATOM 527 C C . ARG A 1 69 ? -0.180 3.186 -2.979 1.00 95.81 69 ARG A C 1
ATOM 529 O O . ARG A 1 69 ? -0.074 4.396 -3.128 1.00 95.81 69 ARG A O 1
ATOM 536 N N . ILE A 1 70 ? -0.667 2.651 -1.864 1.00 96.50 70 ILE A N 1
ATOM 537 C CA . ILE A 1 70 ? -0.890 3.376 -0.613 1.00 96.50 70 ILE A CA 1
ATOM 538 C C . ILE A 1 70 ? 0.291 3.059 0.306 1.00 96.50 70 ILE A C 1
ATOM 540 O O . ILE A 1 70 ? 0.399 1.910 0.751 1.00 96.50 70 ILE A O 1
ATOM 544 N N . PRO A 1 71 ? 1.165 4.033 0.628 1.00 94.62 71 PRO A N 1
ATOM 545 C CA . PR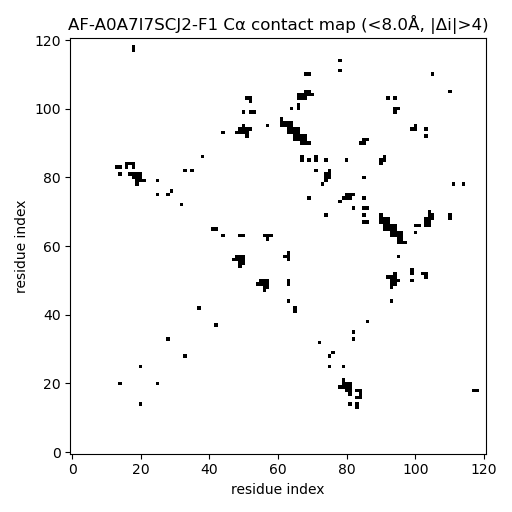O A 1 71 ? 2.309 3.793 1.497 1.00 94.62 71 PRO A CA 1
ATOM 546 C C . PRO A 1 71 ? 1.863 3.206 2.834 1.00 94.62 71 PRO A C 1
ATOM 548 O O . PRO A 1 71 ? 1.043 3.797 3.525 1.00 94.62 71 PRO A O 1
ATOM 551 N N . PHE A 1 72 ? 2.428 2.069 3.233 1.00 93.56 72 PHE A N 1
ATOM 552 C CA . PHE A 1 72 ? 1.980 1.288 4.396 1.00 93.56 72 PHE A CA 1
ATOM 553 C C . PHE A 1 72 ? 1.770 2.115 5.684 1.00 93.56 72 PHE A C 1
ATOM 555 O O . PHE A 1 72 ? 0.757 1.984 6.362 1.00 93.56 72 PHE A O 1
ATOM 562 N N . GLY A 1 73 ? 2.705 3.013 6.018 1.00 94.56 73 GLY A N 1
ATOM 563 C CA . GLY A 1 73 ? 2.574 3.859 7.211 1.00 94.56 73 GLY A CA 1
ATOM 564 C C . GLY A 1 73 ? 1.430 4.870 7.116 1.00 94.56 73 GLY A C 1
ATOM 565 O O . GLY A 1 73 ? 0.732 5.103 8.099 1.00 94.56 73 GLY A O 1
ATOM 566 N N . GLU A 1 74 ? 1.219 5.441 5.931 1.00 95.31 74 GLU A N 1
ATOM 567 C CA . GLU A 1 74 ? 0.110 6.363 5.671 1.00 95.31 74 GLU A CA 1
ATOM 568 C C . GLU A 1 74 ? -1.227 5.619 5.609 1.00 95.31 74 GLU A C 1
ATOM 570 O O . GLU A 1 74 ? -2.219 6.100 6.146 1.00 95.31 74 GLU A O 1
ATOM 575 N N . GLY A 1 75 ? -1.226 4.406 5.052 1.00 96.38 75 GLY A N 1
ATOM 576 C CA . GLY A 1 75 ? -2.329 3.449 5.077 1.00 96.38 75 GLY A CA 1
ATOM 577 C C . GLY A 1 75 ? -2.950 3.295 6.461 1.00 96.38 75 GLY A C 1
ATOM 578 O O . GLY A 1 75 ? -4.150 3.499 6.646 1.00 96.38 75 GLY A O 1
ATOM 579 N N . ILE A 1 76 ? -2.099 3.003 7.444 1.00 96.56 76 ILE A N 1
ATOM 580 C CA . ILE A 1 76 ? -2.505 2.853 8.842 1.00 96.56 76 ILE A CA 1
ATOM 581 C C . ILE A 1 76 ? -2.940 4.203 9.422 1.00 96.56 76 ILE A C 1
ATOM 583 O O . ILE A 1 76 ? -4.049 4.316 9.931 1.00 96.56 76 ILE A O 1
ATOM 587 N N . ARG A 1 77 ? -2.103 5.246 9.325 1.00 96.50 77 ARG A N 1
ATOM 588 C CA . ARG A 1 77 ? -2.328 6.527 10.024 1.00 96.50 77 ARG A CA 1
ATOM 589 C C . ARG A 1 77 ? -3.492 7.354 9.489 1.00 96.50 77 ARG A C 1
ATOM 591 O O . ARG A 1 77 ? -4.130 8.057 10.258 1.00 96.50 77 ARG A O 1
ATOM 598 N N . ARG A 1 78 ? -3.741 7.344 8.180 1.00 95.94 78 ARG A N 1
ATOM 599 C CA . ARG A 1 78 ? -4.783 8.188 7.571 1.00 95.94 78 ARG A CA 1
ATOM 600 C C . ARG A 1 78 ? -6.085 7.442 7.356 1.00 95.94 78 ARG A C 1
ATOM 602 O O . ARG A 1 78 ? -7.149 8.039 7.475 1.00 95.94 78 ARG A O 1
ATOM 609 N N . TRP A 1 79 ? -5.997 6.157 7.031 1.00 96.69 79 TRP A N 1
ATOM 610 C CA . TRP A 1 79 ? -7.142 5.383 6.554 1.00 96.69 79 TRP A CA 1
ATOM 611 C C . TRP A 1 79 ? -7.447 4.156 7.404 1.00 96.69 79 TRP A C 1
ATOM 613 O O . TRP A 1 79 ? -8.379 3.425 7.081 1.00 96.69 79 TRP A O 1
ATOM 623 N N . ARG A 1 80 ? -6.702 3.948 8.499 1.00 96.81 80 ARG A N 1
ATOM 624 C CA . ARG A 1 80 ? -6.897 2.834 9.436 1.00 96.81 80 ARG A CA 1
ATOM 625 C C . ARG A 1 80 ? -6.864 1.476 8.742 1.00 96.81 80 ARG A C 1
ATOM 627 O O . ARG A 1 80 ? -7.569 0.559 9.145 1.00 96.81 80 ARG A O 1
ATOM 634 N N . LEU A 1 81 ? -6.067 1.350 7.684 1.00 96.62 81 LEU A N 1
ATOM 635 C CA . LEU A 1 81 ? -5.951 0.094 6.957 1.00 96.62 81 LEU A CA 1
ATOM 636 C C . LEU A 1 81 ? -5.151 -0.918 7.774 1.00 96.62 81 LEU A C 1
ATOM 638 O O . LEU A 1 81 ? -4.176 -0.558 8.439 1.00 96.62 81 LEU A O 1
ATOM 642 N N . THR A 1 82 ? -5.546 -2.184 7.702 1.00 95.44 82 THR A N 1
ATOM 643 C CA . THR A 1 82 ? -4.801 -3.262 8.351 1.00 95.44 82 THR A CA 1
ATOM 644 C C . THR A 1 82 ? -3.454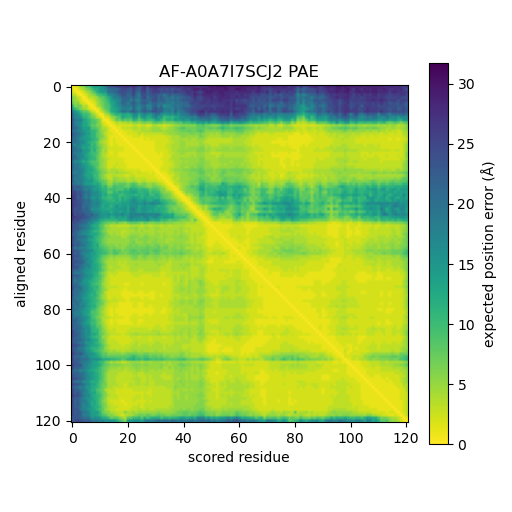 -3.471 7.646 1.00 95.44 82 THR A C 1
ATOM 646 O O . THR A 1 82 ? -3.364 -3.325 6.420 1.00 95.44 82 THR A O 1
ATOM 649 N N . PRO A 1 83 ? -2.385 -3.828 8.385 1.00 93.44 83 PRO A N 1
ATOM 650 C CA . PRO A 1 83 ? -1.112 -4.251 7.796 1.00 93.44 83 PRO A CA 1
ATOM 651 C C . PRO A 1 83 ? -1.284 -5.335 6.729 1.00 93.44 83 PRO A C 1
ATOM 653 O O . PRO A 1 83 ? -0.684 -5.260 5.661 1.00 93.44 83 PRO A O 1
ATOM 656 N N . GLU A 1 84 ? -2.155 -6.305 7.010 1.00 91.38 84 GLU A N 1
ATOM 657 C CA . GLU A 1 84 ? -2.472 -7.409 6.111 1.00 91.38 84 GLU A CA 1
ATOM 658 C C . GLU A 1 84 ? -3.046 -6.909 4.783 1.00 91.38 84 GLU A C 1
ATOM 660 O O . GLU A 1 84 ? -2.565 -7.305 3.720 1.00 91.38 84 GLU A O 1
ATOM 665 N N . TRP A 1 85 ? -4.021 -5.992 4.827 1.00 92.81 85 TRP A N 1
ATOM 666 C CA . TRP A 1 85 ? -4.600 -5.419 3.617 1.00 92.81 85 TRP A CA 1
ATOM 667 C C . TRP A 1 85 ? -3.581 -4.602 2.824 1.00 92.81 85 TRP A C 1
ATOM 669 O O . TRP A 1 85 ? -3.519 -4.709 1.600 1.00 92.81 85 TRP A O 1
ATOM 679 N N . LEU A 1 86 ? -2.745 -3.819 3.509 1.00 93.50 86 LEU A N 1
ATOM 680 C CA . LEU A 1 86 ? -1.725 -2.997 2.859 1.00 93.50 86 LEU A CA 1
ATOM 681 C C . LEU A 1 86 ? -0.705 -3.821 2.079 1.00 93.50 86 LEU A C 1
ATOM 683 O O . LEU A 1 86 ? -0.191 -3.325 1.078 1.00 93.50 86 LEU A O 1
ATOM 687 N N . ASP A 1 87 ? -0.454 -5.061 2.484 1.00 90.94 87 ASP A N 1
ATOM 688 C CA . ASP A 1 87 ? 0.422 -5.975 1.762 1.00 90.94 87 ASP A CA 1
ATOM 689 C C . ASP A 1 87 ? -0.318 -6.821 0.711 1.00 90.94 87 ASP A C 1
ATOM 691 O O . ASP A 1 87 ? 0.302 -7.646 0.050 1.00 90.94 87 ASP A O 1
ATOM 695 N N . ARG A 1 88 ? -1.625 -6.649 0.472 1.00 89.06 88 ARG A N 1
ATOM 696 C CA . ARG A 1 88 ? -2.353 -7.401 -0.574 1.00 89.06 88 ARG A CA 1
ATOM 697 C C . ARG A 1 88 ? -1.944 -7.004 -1.999 1.00 89.06 88 ARG A C 1
ATOM 699 O O . ARG A 1 88 ? -1.605 -5.843 -2.234 1.00 89.06 88 ARG A O 1
ATOM 706 N N . PRO A 1 89 ? -2.061 -7.919 -2.985 1.00 88.62 89 PRO A N 1
ATOM 707 C CA . PRO A 1 89 ? -1.757 -7.624 -4.391 1.00 88.62 89 PRO A CA 1
ATOM 708 C C . PRO A 1 89 ? -2.510 -6.402 -4.945 1.00 88.62 89 PRO A C 1
ATOM 710 O O . PRO A 1 89 ? -2.000 -5.682 -5.801 1.00 88.62 89 PRO A O 1
ATOM 713 N N . ASP A 1 90 ? -3.695 -6.103 -4.410 1.00 90.06 90 ASP A N 1
ATOM 714 C CA . ASP A 1 90 ? -4.490 -4.912 -4.732 1.00 90.06 90 ASP A CA 1
ATOM 715 C C . ASP A 1 90 ? -3.712 -3.591 -4.546 1.00 90.06 90 ASP A C 1
ATOM 717 O O . ASP A 1 90 ? -3.826 -2.659 -5.357 1.00 90.06 90 ASP A O 1
ATOM 721 N N . ASN A 1 91 ? -2.878 -3.533 -3.502 1.00 94.00 91 ASN A N 1
ATOM 722 C CA . ASN A 1 91 ? -2.071 -2.375 -3.129 1.00 94.00 91 ASN A CA 1
ATOM 723 C C . ASN A 1 91 ? -0.609 -2.474 -3.598 1.00 94.00 91 ASN A C 1
ATOM 725 O O . ASN A 1 91 ? 0.121 -1.487 -3.519 1.00 94.00 91 ASN A O 1
ATOM 729 N N . LEU A 1 92 ? -0.165 -3.629 -4.097 1.00 91.81 92 LEU A N 1
ATOM 730 C CA . LEU A 1 92 ? 1.228 -3.863 -4.478 1.00 91.81 92 LEU A CA 1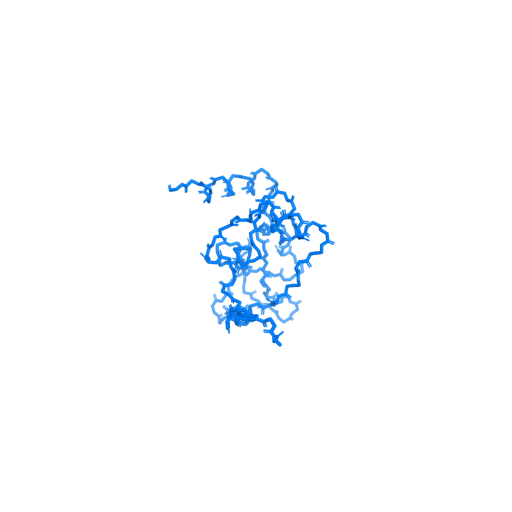
ATOM 731 C C . LEU A 1 92 ? 1.438 -3.795 -5.989 1.00 91.81 92 LEU A C 1
ATOM 733 O O . LEU A 1 92 ? 0.648 -4.322 -6.767 1.00 91.81 92 LEU A O 1
ATOM 737 N N . ARG A 1 93 ? 2.537 -3.186 -6.429 1.00 92.38 93 ARG A N 1
ATOM 738 C CA . ARG A 1 93 ? 2.977 -3.218 -7.829 1.00 92.38 93 ARG A CA 1
ATOM 739 C C . ARG A 1 93 ? 4.473 -3.455 -7.915 1.00 92.38 93 ARG A C 1
ATOM 741 O O . ARG A 1 93 ? 5.231 -2.970 -7.080 1.00 92.38 93 ARG A O 1
ATOM 748 N N . TRP A 1 94 ? 4.893 -4.146 -8.964 1.00 93.12 94 TRP A N 1
ATOM 749 C CA . TRP A 1 94 ? 6.294 -4.215 -9.342 1.00 93.12 94 TRP A CA 1
ATOM 750 C C . TRP A 1 94 ? 6.688 -2.944 -10.080 1.00 93.12 94 TRP A C 1
ATOM 752 O O . TRP A 1 94 ? 6.075 -2.588 -11.084 1.00 93.12 94 TRP A O 1
ATOM 762 N N . ALA A 1 95 ? 7.705 -2.246 -9.593 1.00 94.56 95 ALA A N 1
ATOM 763 C CA . ALA A 1 95 ? 8.284 -1.123 -10.315 1.00 94.56 95 ALA A CA 1
ATOM 764 C C . ALA A 1 95 ? 9.776 -1.007 -10.037 1.00 94.56 95 ALA A C 1
ATOM 766 O O . ALA A 1 95 ? 10.286 -1.500 -9.030 1.00 94.56 95 ALA A O 1
ATOM 767 N N . HIS A 1 96 ? 10.487 -0.343 -10.941 1.00 94.44 96 HIS A N 1
ATOM 768 C CA . HIS A 1 96 ? 11.922 -0.144 -10.807 1.00 94.44 96 HIS A CA 1
ATOM 769 C C . HIS A 1 96 ? 12.300 0.593 -9.528 1.00 94.44 96 HIS A C 1
ATOM 771 O O . HIS A 1 96 ? 11.732 1.645 -9.209 1.00 94.44 96 HIS A O 1
ATOM 777 N N . ARG A 1 97 ? 13.335 0.084 -8.854 1.00 91.38 97 ARG A N 1
ATOM 778 C CA . ARG A 1 97 ? 13.777 0.576 -7.550 1.00 91.38 97 ARG A CA 1
ATOM 779 C C . ARG A 1 97 ? 14.141 2.057 -7.520 1.00 91.38 97 ARG A C 1
ATOM 781 O O . ARG A 1 97 ? 13.798 2.736 -6.557 1.00 91.38 97 ARG A O 1
ATOM 788 N N . LYS A 1 98 ? 14.860 2.557 -8.528 1.00 89.88 98 LYS A N 1
ATOM 789 C CA . LYS A 1 98 ? 15.441 3.910 -8.478 1.00 89.88 98 LYS A CA 1
ATOM 790 C C . LYS A 1 98 ? 14.495 5.005 -8.974 1.00 89.88 98 LYS A C 1
ATOM 792 O O . LYS A 1 98 ? 14.441 6.072 -8.376 1.00 89.88 98 LYS A O 1
ATOM 797 N N . ARG A 1 99 ? 13.793 4.766 -10.088 1.00 86.19 99 ARG A N 1
ATOM 798 C 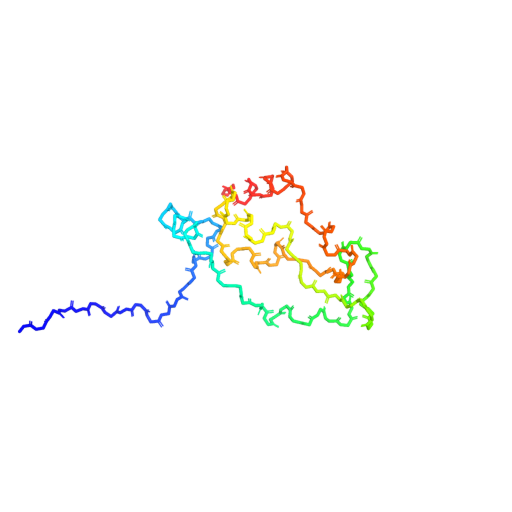CA . ARG A 1 99 ? 13.057 5.816 -10.826 1.00 86.19 99 ARG A CA 1
ATOM 799 C C . ARG A 1 99 ? 11.539 5.708 -10.703 1.00 86.19 99 ARG A C 1
ATOM 801 O O . ARG A 1 99 ? 10.867 6.719 -10.544 1.00 86.19 99 ARG A O 1
ATOM 808 N N . CYS A 1 100 ? 11.001 4.494 -10.770 1.00 94.81 100 CYS A N 1
ATOM 809 C CA . CYS A 1 100 ? 9.562 4.285 -10.924 1.00 94.81 100 CYS A CA 1
ATOM 810 C C . CYS A 1 100 ? 8.834 4.024 -9.605 1.00 94.81 100 CYS A C 1
ATOM 812 O O . CYS A 1 100 ? 7.653 4.330 -9.509 1.00 94.81 100 CYS A O 1
ATOM 814 N N . ASN A 1 101 ? 9.518 3.493 -8.588 1.00 90.31 101 ASN A N 1
ATOM 815 C CA . ASN A 1 101 ? 8.905 3.109 -7.315 1.00 90.31 101 ASN A CA 1
ATOM 816 C C . ASN A 1 101 ? 8.038 4.221 -6.704 1.00 90.31 101 ASN A C 1
ATOM 818 O O . ASN A 1 101 ? 6.901 3.960 -6.326 1.00 90.31 101 ASN A O 1
ATOM 822 N N . LYS A 1 102 ? 8.531 5.466 -6.686 1.00 91.62 102 LYS A N 1
ATOM 823 C CA . LYS A 1 102 ? 7.782 6.592 -6.114 1.00 91.62 102 LYS A CA 1
ATOM 824 C C . LYS A 1 102 ? 6.538 6.964 -6.925 1.00 91.62 102 LYS A C 1
ATOM 826 O O . LYS A 1 102 ? 5.556 7.414 -6.353 1.00 91.62 102 LYS A O 1
ATOM 831 N N . LEU A 1 103 ? 6.574 6.753 -8.240 1.00 94.75 103 LEU A N 1
ATOM 832 C CA . LEU A 1 103 ? 5.470 7.061 -9.157 1.00 94.75 103 LEU A CA 1
ATOM 833 C C . LEU A 1 103 ? 4.311 6.059 -9.046 1.00 94.75 103 LEU A C 1
ATOM 835 O O . LEU A 1 103 ? 3.223 6.334 -9.538 1.00 94.75 103 LEU A O 1
ATOM 839 N N . VAL A 1 104 ? 4.533 4.909 -8.401 1.00 94.88 104 VAL A N 1
ATOM 840 C CA . VAL A 1 104 ? 3.467 3.951 -8.071 1.00 94.88 104 VAL A CA 1
ATOM 841 C C . VAL A 1 104 ? 2.539 4.503 -6.987 1.00 94.88 104 VAL A C 1
ATOM 843 O O . VAL A 1 104 ? 1.363 4.132 -6.942 1.00 94.88 104 VAL A O 1
ATOM 846 N N . GLU A 1 105 ? 3.061 5.351 -6.096 1.00 95.88 105 GLU A N 1
ATOM 847 C CA . GLU A 1 105 ? 2.285 5.890 -4.986 1.00 95.88 105 GLU A CA 1
ATOM 848 C C . GLU A 1 105 ? 1.138 6.765 -5.503 1.00 95.88 105 GLU A C 1
ATOM 850 O O . GLU A 1 105 ? 1.325 7.687 -6.298 1.00 95.88 105 GLU A O 1
ATOM 855 N N . LEU A 1 106 ? -0.071 6.486 -5.025 1.00 96.00 106 LEU A N 1
ATOM 856 C CA . LEU A 1 106 ? -1.250 7.274 -5.345 1.00 96.00 106 LEU A CA 1
ATOM 857 C C . LEU A 1 106 ? -1.174 8.644 -4.673 1.00 96.00 106 LEU A C 1
ATOM 859 O O . LEU A 1 106 ? -0.704 8.788 -3.541 1.00 96.00 106 LEU A O 1
ATOM 863 N N . SER A 1 107 ? -1.737 9.649 -5.343 1.00 94.94 107 SER A N 1
ATOM 864 C CA . SER A 1 107 ? -2.010 10.929 -4.695 1.00 94.94 107 SER A CA 1
ATOM 865 C C . SER A 1 107 ? -2.967 10.729 -3.506 1.00 94.94 107 SER A C 1
ATOM 867 O O . SER A 1 107 ? -3.770 9.791 -3.516 1.00 94.94 107 SER A O 1
ATOM 869 N N . PRO A 1 108 ? -2.958 11.614 -2.490 1.00 93.62 108 PRO A N 1
ATOM 870 C CA . PRO A 1 108 ? -3.865 11.491 -1.346 1.00 93.62 108 PRO A CA 1
ATOM 871 C C . PRO A 1 108 ? -5.348 11.403 -1.735 1.00 93.62 108 PRO A C 1
ATOM 873 O O . PRO A 1 108 ? -6.108 10.683 -1.088 1.00 93.62 108 PRO A O 1
ATOM 876 N N . LEU A 1 109 ? -5.750 12.102 -2.804 1.00 95.25 109 LEU A N 1
ATOM 877 C CA . LEU A 1 109 ? -7.112 12.057 -3.333 1.00 95.25 109 LEU A CA 1
ATOM 878 C C . LEU A 1 109 ? -7.445 10.668 -3.897 1.00 95.25 109 LEU A C 1
ATOM 880 O O . LEU A 1 109 ? -8.413 10.053 -3.452 1.00 95.25 109 LEU A O 1
ATOM 884 N N . ALA A 1 110 ? -6.608 10.151 -4.801 1.00 96.00 110 ALA A N 1
ATOM 885 C CA . ALA A 1 110 ? -6.810 8.842 -5.422 1.00 96.00 110 ALA A CA 1
ATOM 886 C C . ALA A 1 110 ? -6.714 7.693 -4.401 1.00 96.00 110 ALA A C 1
ATOM 888 O O . ALA A 1 110 ? -7.474 6.728 -4.466 1.00 96.00 110 ALA A O 1
ATOM 889 N N . ALA A 1 111 ? -5.822 7.808 -3.412 1.00 95.69 111 ALA A N 1
ATOM 890 C CA . ALA A 1 111 ? -5.749 6.872 -2.294 1.00 95.69 111 ALA A CA 1
ATOM 891 C C . ALA A 1 111 ? -7.051 6.876 -1.477 1.00 95.69 111 ALA A C 1
ATOM 893 O O . ALA A 1 111 ? -7.591 5.814 -1.176 1.00 95.69 111 ALA A O 1
ATOM 894 N N . GLY A 1 112 ? -7.604 8.055 -1.173 1.00 95.81 112 GLY A N 1
ATOM 895 C CA . GLY A 1 112 ? -8.887 8.176 -0.480 1.00 95.81 112 GLY A CA 1
ATOM 896 C C . GLY A 1 112 ? -10.067 7.604 -1.273 1.00 95.81 112 GLY A C 1
ATOM 897 O O . GLY A 1 112 ? -10.968 7.010 -0.687 1.00 95.81 112 GLY A O 1
ATOM 898 N N . GLU A 1 113 ? -10.072 7.743 -2.598 1.00 95.75 113 GLU A N 1
ATOM 899 C CA . GLU A 1 113 ? -11.071 7.115 -3.474 1.00 95.75 113 GLU A CA 1
ATOM 900 C C . GLU A 1 113 ? -10.976 5.592 -3.465 1.00 95.75 113 GLU A C 1
ATOM 902 O O . GLU A 1 113 ? -11.998 4.927 -3.297 1.00 95.75 113 GLU A O 1
ATOM 907 N N . LEU A 1 114 ? -9.761 5.047 -3.565 1.00 94.31 114 LEU A N 1
ATOM 908 C CA . LEU A 1 114 ? -9.527 3.610 -3.455 1.00 94.31 114 LEU A CA 1
ATOM 909 C C . LEU A 1 114 ? -10.025 3.078 -2.104 1.00 94.31 114 LEU A C 1
ATOM 911 O O . LEU A 1 114 ? -10.786 2.117 -2.068 1.00 94.31 114 LEU A O 1
ATOM 915 N N . VAL A 1 115 ? -9.673 3.749 -1.004 1.00 95.00 115 VAL A N 1
ATOM 916 C CA . VAL A 1 115 ? -10.137 3.405 0.352 1.00 95.00 115 VAL A CA 1
ATOM 917 C C . VAL A 1 115 ? -11.660 3.417 0.452 1.00 95.00 115 VAL A C 1
ATOM 919 O O . VAL A 1 115 ? -12.250 2.483 0.991 1.00 95.00 115 VAL A O 1
ATOM 922 N N . ARG A 1 116 ? -12.319 4.435 -0.110 1.00 94.50 116 ARG A N 1
ATOM 923 C CA . ARG A 1 116 ? -13.786 4.497 -0.151 1.00 94.50 116 ARG A CA 1
ATOM 924 C C . ARG A 1 116 ? -14.400 3.364 -0.964 1.00 94.50 116 ARG A C 1
ATOM 926 O O . ARG A 1 116 ? -15.472 2.900 -0.600 1.00 94.50 116 ARG A O 1
ATOM 933 N N . ALA A 1 117 ? -13.760 2.935 -2.049 1.00 93.00 117 ALA A N 1
ATOM 934 C CA . ALA A 1 117 ? -14.235 1.804 -2.840 1.00 93.00 117 ALA A CA 1
ATOM 935 C C . ALA A 1 117 ? -14.155 0.489 -2.051 1.00 93.00 117 ALA A C 1
ATOM 937 O O . ALA A 1 117 ? -15.085 -0.301 -2.115 1.00 93.00 117 ALA A O 1
ATOM 938 N N . ILE A 1 118 ? -13.098 0.296 -1.256 1.00 91.12 118 ILE A N 1
ATOM 939 C CA . ILE A 1 118 ? -12.918 -0.886 -0.393 1.00 91.12 118 ILE A CA 1
ATOM 940 C C . ILE A 1 118 ? -13.931 -0.915 0.760 1.00 91.12 118 ILE A C 1
ATOM 942 O O . ILE A 1 118 ? -14.320 -1.984 1.214 1.00 91.12 118 ILE A O 1
ATOM 946 N N . ALA A 1 119 ? -14.351 0.254 1.250 1.00 86.81 119 ALA A N 1
ATOM 947 C CA . ALA A 1 119 ? -15.327 0.375 2.334 1.00 86.81 119 ALA A CA 1
ATOM 948 C C . ALA A 1 119 ? -16.786 0.148 1.896 1.00 86.81 119 ALA A C 1
ATOM 950 O O . ALA A 1 119 ? -17.669 0.100 2.753 1.00 86.81 119 ALA A O 1
ATOM 951 N N . LYS A 1 120 ? -17.062 0.062 0.588 1.00 77.19 120 LYS A N 1
ATOM 952 C CA . LYS A 1 120 ? -18.405 -0.246 0.090 1.00 77.19 120 LYS A CA 1
ATOM 953 C C . LYS A 1 120 ? -18.627 -1.766 0.158 1.00 77.19 120 LYS A C 1
ATOM 955 O O . LYS A 1 120 ? -17.768 -2.486 -0.347 1.00 77.19 120 LYS A O 1
ATOM 960 N N . PRO A 1 121 ? -19.719 -2.232 0.791 1.00 55.44 121 PRO A N 1
ATOM 961 C CA . PRO A 1 121 ? -20.056 -3.652 0.869 1.00 55.44 121 PRO A CA 1
ATOM 962 C C . PRO A 1 121 ? -20.405 -4.246 -0.499 1.00 55.44 121 PRO A C 1
ATOM 964 O O . PRO A 1 121 ? -20.869 -3.482 -1.381 1.00 55.44 121 PRO A O 1
#

Secondary structure (DSSP, 8-state):
-----PPPPSS--TTTT-SB--HHHHHHHHHSPPPP---GGGS---TT---TTT-PPP-SSS-EEEEESS-HHHHHHHH-B-HHHHTSTTTEEEEETTTTGGGGSPPHHHHHHHHHHHT--

Nearest PDB structures (foldseek):
  8pda-assembly1_A  TM=4.886E-01  e=1.465E+00  Sacch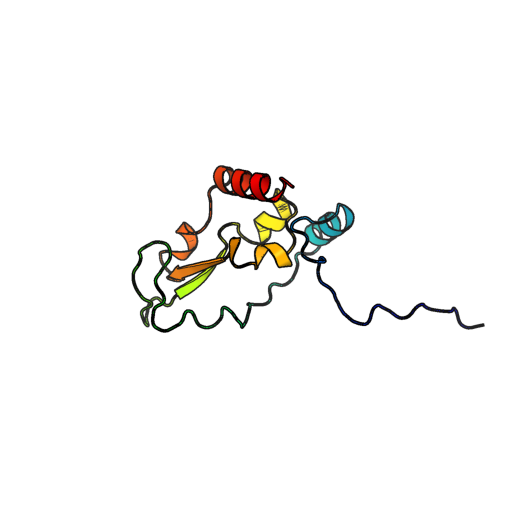aromyces cerevisiae

Radius of gyration: 17.77 Å; Cα contacts (8 Å, |Δi|>4): 141; chains: 1; bounding box: 41×35×63 Å